Protein AF-A0A238L4C1-F1 (afdb_monomer_lite)

Structure (mmCIF, N/CA/C/O backbone):
data_AF-A0A238L4C1-F1
#
_entry.id   AF-A0A238L4C1-F1
#
loop_
_atom_site.group_PDB
_atom_site.id
_atom_site.type_symbol
_atom_site.label_atom_id
_atom_site.label_alt_id
_atom_site.label_comp_id
_atom_site.label_asym_id
_atom_site.label_entity_id
_atom_site.label_seq_id
_atom_site.pdbx_PDB_ins_code
_atom_site.Cartn_x
_atom_site.Cartn_y
_atom_site.Cartn_z
_atom_site.occupancy
_atom_site.B_iso_or_equiv
_atom_site.auth_seq_id
_atom_site.auth_comp_id
_atom_site.auth_asym_id
_atom_site.auth_atom_id
_atom_site.pdbx_PDB_model_num
ATOM 1 N N . MET A 1 1 ? 13.344 -21.530 -0.972 1.00 40.94 1 MET A N 1
ATOM 2 C CA . MET A 1 1 ? 12.125 -20.820 -0.542 1.00 40.94 1 MET A CA 1
ATOM 3 C C . MET A 1 1 ? 12.495 -19.343 -0.550 1.00 40.94 1 MET A C 1
ATOM 5 O O . MET A 1 1 ? 13.296 -18.954 0.281 1.00 40.94 1 MET A O 1
ATOM 9 N N . GLN A 1 2 ? 12.100 -18.583 -1.577 1.00 46.62 2 GLN A N 1
ATOM 10 C CA . GLN A 1 2 ? 12.461 -17.160 -1.709 1.00 46.62 2 GLN A CA 1
ATOM 11 C C . GLN A 1 2 ? 11.411 -16.321 -0.973 1.00 46.62 2 GLN A C 1
ATOM 13 O O . GLN A 1 2 ? 10.522 -15.744 -1.592 1.00 46.62 2 GLN A O 1
ATOM 18 N N . GLY A 1 3 ? 11.442 -16.375 0.359 1.00 50.34 3 GLY A N 1
ATOM 19 C CA . GLY A 1 3 ? 10.674 -15.449 1.185 1.00 50.34 3 GLY A CA 1
ATOM 20 C C . GLY A 1 3 ? 11.333 -14.074 1.136 1.00 50.34 3 GLY A C 1
ATOM 21 O O . GLY A 1 3 ? 12.557 -13.990 1.131 1.00 50.34 3 GLY A O 1
ATOM 22 N N . ILE A 1 4 ? 10.525 -13.018 1.050 1.00 58.53 4 ILE A N 1
ATOM 23 C CA . ILE A 1 4 ? 10.993 -11.653 1.303 1.00 58.53 4 ILE A CA 1
ATOM 24 C C . ILE A 1 4 ? 11.189 -11.554 2.815 1.00 58.53 4 ILE A C 1
ATOM 26 O O . ILE A 1 4 ? 10.228 -11.746 3.563 1.00 58.53 4 ILE A O 1
ATOM 30 N N . GLU A 1 5 ? 12.418 -11.303 3.257 1.00 70.31 5 GLU A N 1
ATOM 31 C CA . GLU A 1 5 ? 12.697 -11.088 4.677 1.00 70.31 5 GLU A CA 1
ATOM 32 C C . GLU A 1 5 ? 12.129 -9.723 5.110 1.00 70.31 5 GLU A C 1
ATOM 34 O O . GLU A 1 5 ? 12.128 -8.780 4.309 1.00 70.31 5 GLU A O 1
ATOM 39 N N . PRO A 1 6 ? 11.629 -9.565 6.349 1.00 64.50 6 PRO A N 1
ATOM 40 C CA . PRO A 1 6 ? 11.015 -8.317 6.809 1.00 64.50 6 PRO A CA 1
ATOM 41 C C . PRO A 1 6 ? 11.890 -7.072 6.611 1.00 64.50 6 PRO A C 1
ATOM 43 O O . PRO A 1 6 ? 11.372 -5.993 6.330 1.00 64.50 6 PRO A O 1
ATOM 46 N N . GLU A 1 7 ? 13.215 -7.217 6.700 1.00 65.12 7 GLU A N 1
ATOM 47 C CA . GLU A 1 7 ? 14.174 -6.120 6.493 1.00 65.12 7 GLU A CA 1
ATOM 48 C C . GLU A 1 7 ? 14.231 -5.625 5.037 1.00 65.12 7 GLU A C 1
ATOM 50 O O . GLU A 1 7 ? 14.787 -4.565 4.758 1.00 65.12 7 GLU A O 1
ATOM 55 N N . GLN A 1 8 ? 13.655 -6.383 4.103 1.00 65.94 8 GLN A N 1
ATOM 56 C CA . GLN A 1 8 ? 13.598 -6.066 2.678 1.00 65.94 8 GLN A CA 1
ATOM 57 C C . GLN A 1 8 ? 12.310 -5.319 2.296 1.00 65.94 8 GLN A C 1
ATOM 59 O O . GLN A 1 8 ? 12.148 -4.926 1.139 1.00 65.94 8 GLN A O 1
ATOM 64 N N . ILE A 1 9 ? 11.396 -5.095 3.250 1.00 68.62 9 ILE A N 1
ATOM 65 C CA . ILE A 1 9 ? 10.165 -4.332 3.033 1.00 68.62 9 ILE A CA 1
ATOM 66 C C . ILE A 1 9 ? 10.471 -2.842 3.187 1.00 68.62 9 ILE A C 1
ATOM 68 O O . ILE A 1 9 ? 10.569 -2.307 4.291 1.00 68.62 9 ILE A O 1
ATOM 72 N N . VAL A 1 10 ? 10.583 -2.150 2.056 1.00 71.00 10 VAL A N 1
ATOM 73 C CA . VAL A 1 10 ? 10.716 -0.691 2.027 1.00 71.00 10 VAL A CA 1
ATOM 74 C C . VAL A 1 10 ? 9.328 -0.063 1.944 1.00 71.00 10 VAL A C 1
ATOM 76 O O . VAL A 1 10 ? 8.621 -0.240 0.951 1.00 71.00 10 VAL A O 1
ATOM 79 N N . ILE A 1 11 ? 8.951 0.694 2.978 1.00 76.88 11 ILE A N 1
ATOM 80 C CA . ILE A 1 11 ? 7.747 1.532 2.976 1.00 76.88 11 ILE A CA 1
ATOM 81 C C . ILE A 1 11 ? 8.143 2.923 2.483 1.00 76.88 11 ILE A C 1
ATOM 83 O O . ILE A 1 11 ? 8.877 3.633 3.169 1.00 76.88 11 ILE A O 1
ATOM 87 N N . ASN A 1 12 ? 7.656 3.319 1.307 1.00 75.19 12 ASN A N 1
ATOM 88 C CA . ASN A 1 12 ? 7.958 4.638 0.737 1.00 75.19 12 ASN A CA 1
ATOM 89 C C . ASN A 1 12 ? 7.109 5.749 1.386 1.00 75.19 12 ASN A C 1
ATOM 91 O O . ASN A 1 12 ? 7.555 6.873 1.593 1.00 75.19 12 ASN A O 1
ATOM 95 N N . GLY A 1 13 ? 5.875 5.413 1.754 1.00 83.00 13 GLY A N 1
ATOM 96 C CA . GLY A 1 13 ? 4.920 6.311 2.393 1.00 83.00 13 GLY A CA 1
ATOM 97 C C . GLY A 1 13 ? 3.746 5.539 2.986 1.00 83.00 13 GLY A C 1
ATOM 98 O O . GLY A 1 13 ? 3.441 4.433 2.538 1.00 83.00 13 GLY A O 1
ATOM 99 N N . MET A 1 14 ? 3.100 6.108 4.004 1.00 90.38 14 MET A N 1
ATOM 100 C CA . MET A 1 14 ? 2.016 5.462 4.743 1.00 90.38 14 MET A CA 1
ATOM 101 C C . MET A 1 14 ? 0.982 6.487 5.206 1.00 90.38 14 MET A C 1
ATOM 103 O O . MET A 1 14 ? 1.338 7.535 5.743 1.00 90.38 14 MET A O 1
ATOM 107 N N . VAL A 1 15 ? -0.299 6.141 5.072 1.00 90.31 15 VAL A N 1
ATOM 108 C CA . VAL A 1 15 ? -1.420 6.884 5.666 1.00 90.31 15 VAL A CA 1
ATOM 109 C C . VAL A 1 15 ? -2.107 6.007 6.707 1.00 90.31 15 VAL A C 1
ATOM 111 O O . VAL A 1 15 ? -2.329 4.824 6.471 1.00 90.31 15 VAL A O 1
ATOM 114 N N . ALA A 1 16 ? -2.452 6.574 7.865 1.00 91.62 16 ALA A N 1
ATOM 115 C CA . ALA A 1 16 ? -3.154 5.859 8.929 1.00 91.62 16 ALA A CA 1
ATOM 116 C C . ALA A 1 16 ? -4.424 6.606 9.350 1.00 91.62 16 ALA A C 1
ATOM 118 O O . ALA A 1 16 ? -4.360 7.727 9.861 1.00 91.62 16 ALA A O 1
ATOM 119 N N . HIS A 1 17 ? -5.579 5.960 9.204 1.00 92.06 17 HIS A N 1
ATOM 120 C CA . HIS A 1 17 ? -6.849 6.453 9.720 1.00 92.06 17 HIS A CA 1
ATOM 121 C C . HIS A 1 17 ? -7.099 5.862 11.113 1.00 92.06 17 HIS A C 1
ATOM 123 O O . HIS A 1 17 ? -7.677 4.786 11.277 1.00 92.06 17 HIS A O 1
ATOM 129 N N . LYS A 1 18 ? -6.627 6.573 12.146 1.00 88.38 18 LYS A N 1
ATOM 130 C CA . LYS A 1 18 ? -6.652 6.105 13.546 1.00 88.38 18 LYS A CA 1
ATOM 131 C C . LYS A 1 18 ? -8.027 5.626 14.041 1.00 88.38 18 LYS A C 1
ATOM 133 O O . LYS A 1 18 ? -8.045 4.585 14.694 1.00 88.38 18 LYS A O 1
ATOM 138 N N . PRO A 1 19 ? -9.158 6.307 13.755 1.00 92.69 19 PRO A N 1
ATOM 139 C CA . PRO A 1 19 ? -10.465 5.874 14.251 1.00 92.69 19 PRO A CA 1
ATOM 140 C C . PRO A 1 19 ? -10.871 4.480 13.765 1.00 92.69 19 PRO A C 1
ATOM 142 O O . PRO A 1 19 ? -11.349 3.679 14.563 1.00 92.69 19 PRO A O 1
ATOM 145 N N . SER A 1 20 ? -10.640 4.167 12.484 1.00 90.38 20 SER A N 1
ATOM 146 C CA . SER A 1 20 ? -10.936 2.837 11.929 1.00 90.38 20 SER A CA 1
ATOM 147 C C . SER A 1 20 ? -9.782 1.846 12.074 1.00 90.38 20 SER A C 1
ATOM 149 O O . SER A 1 20 ? -9.937 0.688 11.700 1.00 90.38 20 SER A O 1
ATOM 151 N N . LYS A 1 21 ? -8.628 2.286 12.598 1.00 89.31 21 LYS A N 1
ATOM 152 C CA . LYS A 1 21 ? -7.372 1.518 12.648 1.00 89.31 21 LYS A CA 1
ATOM 153 C C . LYS A 1 21 ? -6.929 0.992 11.278 1.00 89.31 21 LYS A C 1
ATOM 155 O O . LYS A 1 21 ? -6.236 -0.021 11.207 1.00 89.31 21 LYS A O 1
ATOM 160 N N . GLN A 1 22 ? -7.315 1.681 10.205 1.00 93.31 22 GLN A N 1
ATOM 161 C CA . GLN A 1 22 ? -6.863 1.345 8.861 1.00 93.31 22 GLN A CA 1
ATOM 162 C C . GLN A 1 22 ? -5.520 1.999 8.563 1.00 93.31 22 GLN A C 1
ATOM 164 O O . GLN A 1 22 ? -5.297 3.167 8.896 1.00 93.31 22 GLN A O 1
ATOM 169 N N . ILE A 1 23 ? -4.638 1.247 7.917 1.00 93.31 23 ILE A N 1
ATOM 170 C CA . ILE A 1 23 ? -3.321 1.710 7.490 1.00 93.31 23 ILE A CA 1
ATOM 171 C C . ILE A 1 23 ? -3.154 1.373 6.012 1.00 93.31 23 ILE A C 1
ATOM 173 O O . ILE A 1 23 ? -3.459 0.260 5.600 1.00 93.31 23 ILE A O 1
ATOM 177 N N . PHE A 1 24 ? -2.647 2.322 5.236 1.00 92.50 24 PHE A N 1
ATOM 178 C CA . PHE A 1 24 ? -2.373 2.169 3.814 1.00 92.50 24 PHE A CA 1
ATOM 179 C C . PHE A 1 24 ? -0.894 2.468 3.540 1.00 92.50 24 PHE A C 1
ATOM 181 O O . PHE A 1 24 ? -0.542 3.623 3.275 1.00 92.50 24 PHE A O 1
ATOM 188 N N . PRO A 1 25 ? 0.012 1.486 3.697 1.00 91.31 25 PRO A N 1
ATOM 189 C CA . PRO A 1 25 ? 1.393 1.620 3.253 1.00 91.31 25 PRO A CA 1
ATOM 190 C C . PRO A 1 25 ? 1.531 1.422 1.737 1.00 91.31 25 PRO A C 1
ATOM 192 O O . PRO A 1 25 ? 0.894 0.557 1.135 1.00 91.31 25 PRO A O 1
ATOM 195 N N . SER A 1 26 ? 2.437 2.193 1.142 1.00 90.31 26 SER A N 1
ATOM 196 C CA . SER A 1 26 ? 3.002 1.922 -0.182 1.00 90.31 26 SER A CA 1
ATOM 197 C C . SER A 1 26 ? 4.267 1.084 -0.026 1.00 90.31 26 SER A C 1
ATOM 199 O O . SER A 1 26 ? 5.163 1.434 0.749 1.00 90.31 26 SER A O 1
ATOM 201 N N . VAL A 1 27 ? 4.323 -0.036 -0.738 1.00 89.06 27 VAL A N 1
ATOM 202 C CA . VAL A 1 27 ? 5.408 -1.020 -0.664 1.00 89.06 27 VAL A CA 1
ATOM 203 C C . VAL A 1 27 ? 5.804 -1.467 -2.066 1.00 89.06 27 VAL A C 1
ATOM 205 O O . VAL A 1 27 ? 5.076 -1.243 -3.031 1.00 89.06 27 VAL A O 1
ATOM 208 N N . HIS A 1 28 ? 6.948 -2.135 -2.174 1.00 87.62 28 HIS A N 1
ATOM 209 C CA . HIS A 1 28 ? 7.341 -2.822 -3.399 1.00 87.62 28 HIS A CA 1
ATOM 210 C C . HIS A 1 28 ? 7.146 -4.330 -3.247 1.00 87.62 28 HIS A C 1
ATOM 212 O O . HIS A 1 28 ? 7.504 -4.914 -2.223 1.00 87.62 28 HIS A O 1
ATOM 218 N N . ARG A 1 29 ? 6.589 -4.962 -4.279 1.00 82.56 29 ARG A N 1
ATOM 219 C CA . ARG A 1 29 ? 6.462 -6.410 -4.398 1.00 82.56 29 ARG A CA 1
ATOM 220 C C . ARG A 1 29 ? 7.541 -6.935 -5.342 1.00 82.56 29 ARG A C 1
ATOM 222 O O . ARG A 1 29 ? 7.591 -6.560 -6.508 1.00 82.56 29 ARG A O 1
ATOM 229 N N . GLY A 1 30 ? 8.384 -7.833 -4.839 1.00 78.81 30 GLY A N 1
ATOM 230 C CA . GLY A 1 30 ? 9.551 -8.333 -5.571 1.00 78.81 30 GLY A CA 1
ATOM 231 C C . GLY A 1 30 ? 10.828 -7.566 -5.223 1.00 78.81 30 GLY A C 1
ATOM 232 O O . GLY A 1 30 ? 10.867 -6.824 -4.244 1.00 78.81 30 GLY A O 1
ATOM 233 N N . HIS A 1 31 ? 11.893 -7.787 -5.991 1.00 75.88 31 HIS A N 1
ATOM 234 C CA . HIS A 1 31 ? 13.211 -7.209 -5.733 1.00 75.88 31 HIS A CA 1
ATOM 235 C C . HIS A 1 31 ? 13.873 -6.730 -7.026 1.00 75.88 31 HIS A C 1
ATOM 237 O O . HIS A 1 31 ? 13.670 -7.319 -8.086 1.00 75.88 31 HIS A O 1
ATOM 243 N N . GLY A 1 32 ? 14.721 -5.706 -6.913 1.00 77.00 32 GLY A N 1
ATOM 244 C CA . GLY A 1 32 ? 15.475 -5.158 -8.036 1.00 77.00 32 GLY A CA 1
ATOM 245 C C . GLY A 1 32 ? 14.677 -4.146 -8.871 1.00 77.00 32 GLY A C 1
ATOM 246 O O . GLY A 1 32 ? 13.660 -3.633 -8.407 1.00 77.00 32 GLY A O 1
ATOM 247 N N . PRO A 1 33 ? 15.152 -3.816 -10.085 1.00 81.69 33 PRO A N 1
ATOM 248 C CA . PRO A 1 33 ? 14.563 -2.771 -10.931 1.00 81.69 33 PRO A CA 1
ATOM 249 C C . PRO A 1 33 ? 13.143 -3.093 -11.415 1.00 81.69 33 PRO A C 1
ATOM 251 O O . PRO A 1 33 ? 12.421 -2.182 -11.805 1.00 81.69 33 PRO A O 1
ATOM 254 N N . ASP A 1 34 ? 12.745 -4.364 -11.349 1.00 82.94 34 ASP A N 1
ATOM 255 C CA . ASP A 1 34 ? 11.432 -4.847 -11.781 1.00 82.94 34 ASP A CA 1
ATOM 256 C C . ASP A 1 34 ? 10.428 -4.961 -10.618 1.00 82.94 34 ASP A C 1
ATOM 258 O O . ASP A 1 34 ? 9.362 -5.556 -10.771 1.00 82.94 34 ASP A O 1
ATOM 262 N N . ALA A 1 35 ? 10.766 -4.446 -9.429 1.00 83.31 35 ALA A N 1
ATOM 263 C CA . ALA A 1 35 ? 9.871 -4.498 -8.280 1.00 83.31 35 ALA A CA 1
ATOM 264 C C . ALA A 1 35 ? 8.611 -3.647 -8.520 1.00 83.31 35 ALA A C 1
ATOM 266 O O . ALA A 1 35 ? 8.684 -2.465 -8.858 1.00 83.31 35 ALA A O 1
ATOM 267 N N . GLU A 1 36 ? 7.442 -4.246 -8.310 1.00 85.44 36 GLU A N 1
ATOM 268 C CA . GLU A 1 36 ? 6.149 -3.615 -8.562 1.00 85.44 36 GLU A CA 1
ATOM 269 C C . GLU A 1 36 ? 5.747 -2.735 -7.373 1.00 85.44 36 GLU A C 1
ATOM 271 O O . GLU A 1 36 ? 5.679 -3.211 -6.238 1.00 85.44 36 GLU A O 1
ATOM 276 N N . ALA A 1 37 ? 5.462 -1.455 -7.610 1.00 85.56 37 ALA A N 1
ATOM 277 C CA . ALA A 1 37 ? 4.930 -0.573 -6.576 1.00 85.56 37 ALA A CA 1
ATOM 278 C C . ALA A 1 37 ? 3.443 -0.873 -6.340 1.00 85.56 37 ALA A C 1
ATOM 280 O O . ALA A 1 37 ? 2.630 -0.759 -7.254 1.00 85.56 37 ALA A O 1
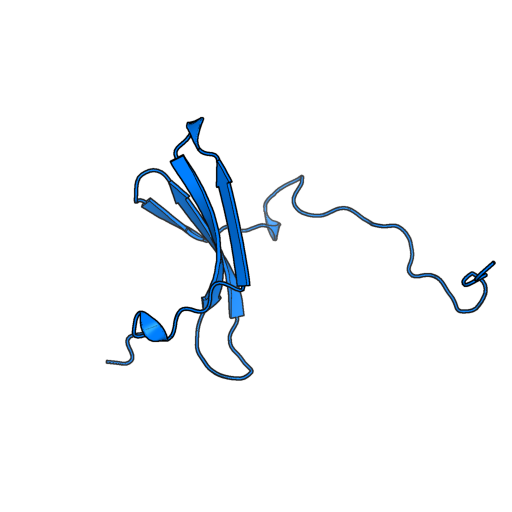ATOM 281 N N . VAL A 1 38 ? 3.082 -1.223 -5.105 1.00 88.00 38 VAL A N 1
ATOM 282 C CA . VAL A 1 38 ? 1.704 -1.551 -4.718 1.00 88.00 38 VAL A CA 1
ATOM 283 C C . VAL A 1 38 ? 1.301 -0.822 -3.442 1.00 88.00 38 VAL A C 1
ATOM 285 O O . VAL A 1 38 ? 2.133 -0.485 -2.596 1.00 88.00 38 VAL A O 1
ATOM 288 N N . ILE A 1 39 ? -0.002 -0.599 -3.281 1.00 90.81 39 ILE A N 1
ATOM 289 C CA . ILE A 1 39 ? -0.586 -0.154 -2.017 1.00 90.81 39 ILE A CA 1
ATOM 290 C C . ILE A 1 39 ? -1.291 -1.344 -1.384 1.00 90.81 39 ILE A C 1
ATOM 292 O O . ILE A 1 39 ? -2.026 -2.083 -2.038 1.00 90.81 39 ILE A O 1
ATOM 296 N N . VAL A 1 40 ? -1.065 -1.519 -0.092 1.00 91.69 40 VAL A N 1
ATOM 297 C CA . VAL A 1 40 ? -1.738 -2.527 0.723 1.00 91.69 40 VAL A CA 1
ATOM 298 C C . VAL A 1 40 ? -2.622 -1.805 1.721 1.00 91.69 40 VAL A C 1
ATOM 300 O O . VAL A 1 40 ? -2.227 -0.776 2.257 1.00 91.69 40 VAL A O 1
ATOM 303 N N . SER A 1 41 ? -3.815 -2.323 1.975 1.00 92.81 41 SER A N 1
ATOM 304 C CA . SER A 1 41 ? -4.637 -1.912 3.102 1.00 92.81 41 SER A CA 1
ATOM 305 C C . SER A 1 41 ? -4.430 -2.892 4.246 1.00 92.81 41 SER A C 1
ATOM 307 O O . SER A 1 41 ? -4.327 -4.102 4.047 1.00 92.81 41 SER A O 1
ATOM 309 N N . ILE A 1 42 ? -4.336 -2.355 5.454 1.00 93.62 42 ILE A N 1
ATOM 310 C CA . ILE A 1 42 ? -4.299 -3.112 6.695 1.00 93.62 42 ILE A CA 1
ATOM 311 C C . ILE A 1 42 ? -5.512 -2.672 7.495 1.00 93.62 42 ILE A C 1
ATOM 313 O O . ILE A 1 42 ? -5.565 -1.535 7.963 1.00 93.62 42 ILE A O 1
ATOM 317 N N . ASN A 1 43 ? -6.484 -3.562 7.658 1.00 92.00 43 ASN A N 1
ATOM 318 C CA . ASN A 1 43 ? -7.722 -3.289 8.376 1.00 92.00 43 ASN A CA 1
ATOM 319 C C . ASN A 1 43 ? -7.908 -4.326 9.484 1.00 92.00 43 ASN A C 1
ATOM 321 O O . ASN A 1 43 ? -8.170 -5.495 9.216 1.00 92.00 43 ASN A O 1
ATOM 325 N N . ASN A 1 44 ? -7.725 -3.912 10.742 1.00 87.38 44 ASN A N 1
ATOM 326 C CA . ASN A 1 44 ? -7.792 -4.802 11.910 1.00 87.38 44 ASN A CA 1
ATOM 327 C C . ASN A 1 44 ? -6.930 -6.078 11.777 1.00 87.38 44 ASN A C 1
ATOM 329 O O . ASN A 1 44 ? -7.314 -7.148 12.240 1.00 87.38 44 ASN A O 1
ATOM 333 N N . GLY A 1 45 ? -5.754 -5.959 11.150 1.00 84.62 45 GLY A N 1
ATOM 334 C CA . GLY A 1 45 ? -4.814 -7.067 10.948 1.00 84.62 45 GLY A CA 1
ATOM 335 C C . GLY A 1 45 ? -5.049 -7.895 9.680 1.00 84.62 45 GLY A C 1
ATOM 336 O O . GLY A 1 45 ? -4.192 -8.708 9.346 1.00 84.62 45 GLY A O 1
ATOM 337 N N . ALA A 1 46 ? -6.147 -7.672 8.951 1.00 91.06 46 ALA A N 1
ATOM 338 C CA . ALA A 1 46 ? -6.318 -8.206 7.603 1.00 91.06 46 ALA A CA 1
ATOM 339 C C . ALA A 1 46 ? -5.526 -7.355 6.606 1.00 91.06 46 ALA A C 1
ATOM 341 O O . ALA A 1 46 ? -5.557 -6.128 6.697 1.00 91.06 46 ALA A O 1
ATOM 342 N N . LEU A 1 47 ? -4.817 -8.010 5.686 1.00 90.56 47 LEU A N 1
ATOM 343 C CA . LEU A 1 47 ? -4.005 -7.367 4.658 1.00 90.56 47 LEU A CA 1
ATOM 344 C C . LEU A 1 47 ? -4.607 -7.641 3.279 1.00 90.56 47 LEU A C 1
ATOM 346 O O . LEU A 1 47 ? -4.780 -8.800 2.904 1.00 90.56 47 LEU A O 1
ATOM 350 N N . GLU A 1 48 ? -4.898 -6.582 2.528 1.00 92.50 48 GLU A N 1
ATOM 351 C CA . GLU A 1 48 ? -5.513 -6.656 1.198 1.00 92.50 48 GLU A CA 1
ATOM 352 C C . GLU A 1 48 ? -4.786 -5.735 0.218 1.00 92.50 48 GLU A C 1
ATOM 354 O O . GLU A 1 48 ? -4.382 -4.632 0.581 1.00 92.50 48 GLU A O 1
ATOM 359 N N . LEU A 1 49 ? -4.615 -6.168 -1.032 1.00 90.81 49 LEU A N 1
ATOM 360 C CA . LEU A 1 49 ? -4.035 -5.322 -2.074 1.00 90.81 49 LEU A CA 1
ATOM 361 C C . LEU A 1 49 ? -5.082 -4.309 -2.546 1.00 90.81 49 LEU A C 1
ATOM 363 O O . LEU A 1 49 ? -6.219 -4.682 -2.821 1.00 90.81 49 LEU A O 1
ATOM 367 N N . VAL A 1 50 ? -4.700 -3.036 -2.626 1.00 88.00 50 VAL A N 1
ATOM 368 C CA . VAL A 1 50 ? -5.595 -1.968 -3.076 1.00 88.00 50 VAL A CA 1
ATOM 369 C C . VAL A 1 50 ? -5.529 -1.876 -4.595 1.00 88.00 50 VAL A C 1
ATOM 371 O O . VAL A 1 50 ? -4.482 -1.539 -5.149 1.00 88.00 50 VAL A O 1
ATOM 374 N N . ASP A 1 51 ? -6.650 -2.144 -5.261 1.00 86.00 51 ASP A N 1
ATOM 375 C CA . ASP A 1 51 ? -6.797 -1.919 -6.698 1.00 86.00 51 ASP A CA 1
ATOM 376 C C . ASP A 1 51 ? -7.359 -0.520 -6.965 1.00 86.00 51 ASP A C 1
ATOM 378 O O . ASP A 1 51 ? -8.571 -0.300 -7.001 1.00 86.00 51 ASP A O 1
ATOM 382 N N . LEU A 1 52 ? -6.451 0.428 -7.184 1.00 79.81 52 LEU A N 1
ATOM 383 C CA . LEU A 1 52 ? -6.814 1.793 -7.545 1.00 79.81 52 LEU A CA 1
ATOM 384 C C . LEU A 1 52 ? -7.476 1.882 -8.926 1.00 79.81 52 LEU A C 1
ATOM 386 O O . LEU A 1 52 ? -8.265 2.792 -9.145 1.00 79.81 52 LEU A O 1
ATOM 390 N N . ALA A 1 53 ? -7.206 0.970 -9.86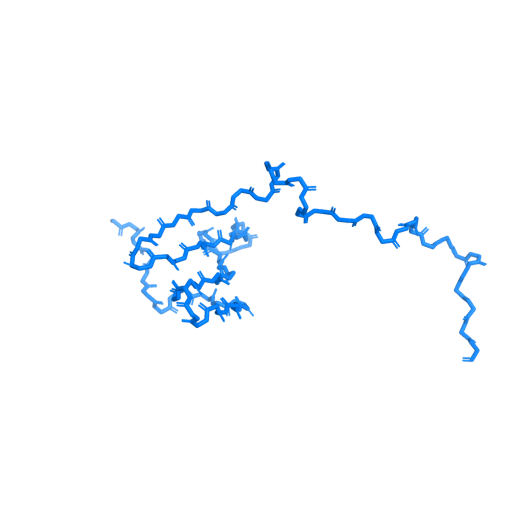4 1.00 81.31 53 ALA A N 1
ATOM 391 C CA . ALA A 1 53 ? -7.790 1.055 -11.205 1.00 81.31 53 ALA A CA 1
ATOM 392 C C . ALA A 1 53 ? -9.308 0.814 -11.195 1.00 81.31 53 ALA A C 1
ATOM 394 O O . ALA A 1 53 ? -10.012 1.262 -12.099 1.00 81.31 53 ALA A O 1
ATOM 395 N N . SER A 1 54 ? -9.796 0.118 -10.169 1.00 78.50 54 SER A N 1
ATOM 396 C CA . SER A 1 54 ? -11.213 -0.182 -9.970 1.00 78.50 54 SER A CA 1
ATOM 397 C C . SER A 1 54 ? -11.995 0.893 -9.201 1.00 78.50 54 SER A C 1
ATOM 399 O O . SER A 1 54 ? -13.214 0.781 -9.094 1.00 78.50 54 SER A O 1
ATOM 401 N N . ASP A 1 55 ? -11.321 1.915 -8.659 1.00 78.56 55 ASP A N 1
ATOM 402 C CA . ASP A 1 55 ? -11.927 2.909 -7.767 1.00 78.56 55 ASP A CA 1
ATOM 403 C C . ASP A 1 55 ? -12.243 4.219 -8.514 1.00 78.56 55 ASP A C 1
ATOM 405 O O . ASP A 1 55 ? -11.370 4.828 -9.139 1.00 78.56 55 ASP A O 1
ATOM 409 N N . ASP A 1 56 ? -13.499 4.667 -8.427 1.00 74.38 56 ASP A N 1
ATOM 410 C CA . ASP A 1 56 ? -14.043 5.835 -9.137 1.00 74.38 56 ASP A CA 1
ATOM 411 C C . ASP A 1 56 ? -13.327 7.157 -8.796 1.00 74.38 56 ASP A C 1
ATOM 413 O O . ASP A 1 56 ? -13.446 8.148 -9.526 1.00 74.38 56 ASP A O 1
ATOM 417 N N . HIS A 1 57 ? -12.598 7.209 -7.677 1.00 77.25 57 HIS A N 1
ATOM 418 C CA . HIS A 1 57 ? -11.942 8.420 -7.179 1.00 77.25 57 HIS A CA 1
ATOM 419 C C . HIS A 1 57 ? -10.422 8.287 -7.017 1.00 77.25 57 HIS A C 1
ATOM 421 O O . HIS A 1 57 ? -9.786 9.155 -6.414 1.00 77.25 57 HIS A O 1
ATOM 427 N N . SER A 1 58 ? -9.811 7.240 -7.573 1.00 74.06 58 SER A N 1
ATOM 428 C CA . SER A 1 58 ? -8.362 7.015 -7.482 1.00 74.06 58 SER A CA 1
ATOM 429 C C . SER A 1 58 ? -7.520 7.875 -8.422 1.00 74.06 58 SER A C 1
ATOM 431 O O . SER A 1 58 ? -6.312 8.015 -8.218 1.00 74.06 58 SER A O 1
ATOM 433 N N . SER A 1 59 ? -8.135 8.439 -9.463 1.00 70.50 59 SER A N 1
ATOM 434 C CA . SER A 1 59 ? -7.449 9.254 -10.457 1.00 70.50 59 SER A CA 1
ATOM 435 C C . SER A 1 59 ? -8.167 10.579 -10.659 1.00 70.50 59 SER A C 1
ATOM 437 O O . SER A 1 59 ? -9.392 10.657 -10.737 1.00 70.50 59 SER A O 1
ATOM 439 N N . MET A 1 60 ? -7.381 11.646 -10.754 1.00 74.19 60 MET A N 1
ATOM 440 C CA . MET A 1 60 ? -7.864 12.951 -11.177 1.00 74.19 60 MET A CA 1
ATOM 441 C C . MET A 1 60 ? -6.941 13.491 -12.258 1.00 74.19 60 MET A C 1
ATOM 443 O O . MET A 1 60 ? -5.717 13.400 -12.156 1.00 74.19 60 MET A O 1
ATOM 447 N N . SER A 1 61 ? -7.528 14.062 -13.308 1.00 76.06 61 SER A N 1
ATOM 448 C CA . SER A 1 61 ? -6.751 14.824 -14.278 1.00 76.06 61 SER A CA 1
ATOM 449 C C . SER A 1 61 ? -6.261 16.107 -13.611 1.00 76.06 61 SER A C 1
ATOM 451 O O . SER A 1 61 ? -7.064 16.898 -13.122 1.00 76.06 61 SER A O 1
ATOM 453 N N . VAL A 1 62 ? -4.949 16.337 -13.631 1.00 76.06 62 VAL A N 1
ATOM 454 C CA . VAL A 1 62 ? -4.337 17.608 -13.201 1.00 76.06 62 VAL A CA 1
ATOM 455 C C . VAL A 1 62 ? -4.286 18.642 -14.337 1.00 76.06 62 VAL A C 1
ATOM 457 O O . VAL A 1 62 ? -3.550 19.621 -14.262 1.00 76.06 62 VAL A O 1
ATOM 460 N N . GLY A 1 63 ? -5.080 18.434 -15.393 1.00 77.31 63 GLY A N 1
ATOM 461 C CA . GLY A 1 63 ? -5.069 19.241 -16.609 1.00 77.31 63 GLY A CA 1
ATOM 462 C C . GLY A 1 63 ? -4.098 18.715 -17.676 1.00 77.31 63 GLY A C 1
ATOM 463 O O . GLY A 1 63 ? -3.417 17.706 -17.473 1.00 77.31 63 GLY A O 1
ATOM 464 N N . PRO A 1 64 ? -4.066 19.356 -18.857 1.00 79.56 64 PRO A N 1
ATOM 465 C CA . PRO A 1 64 ? -3.159 18.980 -19.934 1.00 79.56 64 PRO A CA 1
ATOM 466 C C . PRO A 1 64 ? -1.702 19.244 -19.541 1.00 79.56 64 PRO A C 1
ATOM 468 O O . PRO A 1 64 ? -1.402 20.211 -18.840 1.00 79.56 64 PRO A O 1
ATOM 471 N N . VAL A 1 65 ? -0.786 18.412 -20.043 1.00 76.50 65 VAL A N 1
ATOM 472 C CA . VAL A 1 65 ? 0.655 18.660 -19.911 1.00 76.50 65 VAL A CA 1
ATOM 473 C C . VAL A 1 65 ? 0.968 20.020 -20.551 1.00 76.50 65 VAL A C 1
ATOM 475 O O . VAL A 1 65 ? 0.646 20.204 -21.730 1.00 76.50 65 VAL A O 1
ATOM 478 N N . PRO A 1 66 ? 1.575 20.975 -1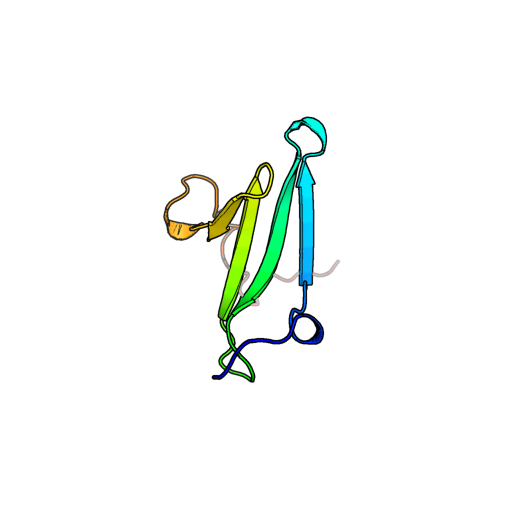9.820 1.00 70.75 66 PRO A N 1
ATOM 479 C CA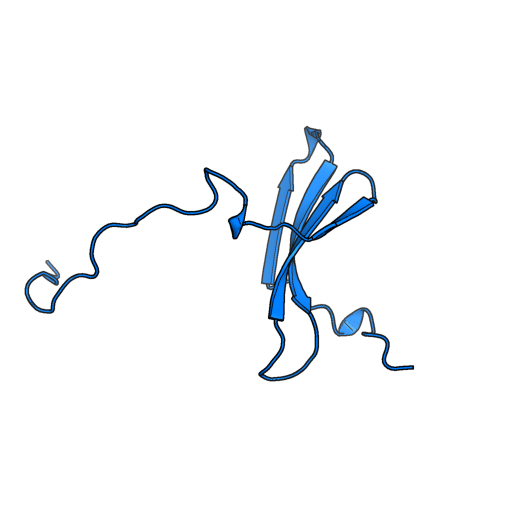 . PRO A 1 66 ? 1.944 22.260 -20.391 1.00 70.75 66 PRO A CA 1
ATOM 480 C C . PRO A 1 66 ? 2.874 22.053 -21.585 1.00 70.75 66 PRO A C 1
ATOM 482 O O . PRO A 1 66 ? 3.906 21.390 -21.484 1.00 70.75 66 PRO A O 1
ATOM 485 N N . THR A 1 67 ? 2.520 22.627 -22.731 1.00 71.00 67 THR A N 1
ATOM 486 C CA . THR A 1 67 ? 3.466 22.749 -23.847 1.00 71.00 67 THR A CA 1
ATOM 487 C C . THR A 1 67 ? 4.497 23.831 -23.522 1.00 71.00 67 THR A C 1
ATOM 489 O O . THR A 1 67 ? 4.249 24.691 -22.678 1.00 71.00 67 THR A O 1
ATOM 492 N N . SER A 1 68 ? 5.636 23.846 -24.219 1.00 61.59 68 SER A N 1
ATOM 493 C CA . SER A 1 68 ? 6.721 24.827 -24.025 1.00 61.59 68 SER A CA 1
ATOM 494 C C . SER A 1 68 ? 6.269 26.299 -24.060 1.00 61.59 68 SER A C 1
ATOM 496 O O . SER A 1 68 ? 6.997 27.165 -23.595 1.00 61.59 68 SER A O 1
ATOM 498 N N . ALA A 1 69 ? 5.078 26.582 -24.597 1.00 60.69 69 ALA A N 1
ATOM 499 C CA . ALA A 1 69 ? 4.473 27.908 -24.668 1.00 60.69 69 ALA A CA 1
ATOM 500 C C . ALA A 1 69 ? 3.783 28.386 -23.370 1.00 60.69 69 ALA A C 1
ATOM 502 O O . ALA A 1 69 ? 3.310 29.515 -23.340 1.00 60.69 69 ALA A O 1
ATOM 503 N N . THR A 1 70 ? 3.670 27.557 -22.322 1.00 56.66 70 THR A N 1
ATOM 504 C CA . THR A 1 70 ? 2.869 27.876 -21.116 1.00 56.66 70 THR A CA 1
ATOM 505 C C . THR A 1 70 ? 3.679 27.947 -19.814 1.00 56.66 70 THR A C 1
ATOM 507 O O . THR A 1 70 ? 3.102 28.121 -18.744 1.00 56.66 70 THR A O 1
ATOM 510 N N 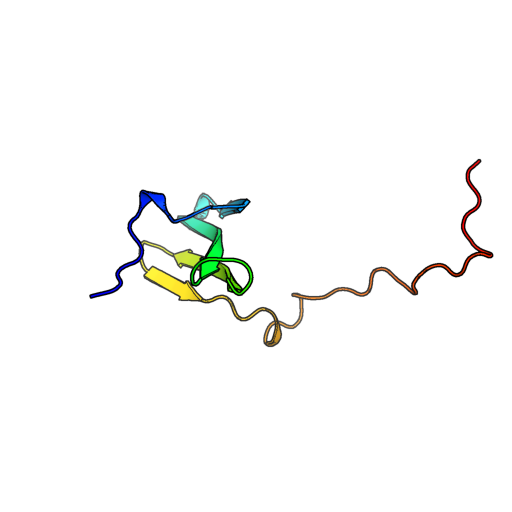. LEU A 1 71 ? 5.008 27.814 -19.874 1.00 54.66 71 LEU A N 1
ATOM 511 C CA . LEU A 1 71 ? 5.889 27.975 -18.712 1.00 54.66 71 LEU A CA 1
ATOM 512 C C . LEU A 1 71 ? 6.363 29.431 -18.616 1.00 54.66 71 LEU A C 1
ATOM 514 O O . LEU A 1 71 ? 7.491 29.745 -18.987 1.00 54.66 71 LEU A O 1
ATOM 518 N N . GLU A 1 72 ? 5.501 30.326 -18.132 1.00 55.34 72 GLU A N 1
ATOM 519 C CA . GLU A 1 72 ? 5.946 31.649 -17.686 1.00 55.34 72 GLU A CA 1
ATOM 520 C C . GLU A 1 72 ? 6.318 31.574 -16.204 1.00 55.34 72 GLU A C 1
ATOM 522 O O . GLU A 1 72 ? 5.462 31.413 -15.334 1.00 55.34 72 GLU A O 1
ATOM 527 N N . PHE A 1 73 ? 7.617 31.655 -15.923 1.00 59.97 73 PHE A N 1
ATOM 528 C CA . PHE A 1 73 ? 8.114 31.912 -14.577 1.00 59.97 73 PHE A CA 1
ATOM 529 C C . PHE A 1 73 ? 8.222 33.430 -14.415 1.00 59.97 73 PHE A C 1
ATOM 531 O O . PHE A 1 73 ? 9.104 34.051 -15.012 1.00 59.97 73 PHE A O 1
ATOM 538 N N . GLY A 1 74 ? 7.283 34.008 -13.665 1.00 47.50 74 GLY A N 1
ATOM 539 C CA . GLY A 1 74 ? 7.348 35.381 -13.157 1.00 47.50 74 GLY A CA 1
ATOM 540 C C . GLY A 1 74 ? 8.019 35.450 -11.794 1.00 47.50 74 GLY A C 1
ATOM 541 O O . GLY A 1 74 ? 7.928 34.448 -11.047 1.00 47.50 74 GLY A O 1
#

Secondary structure (DSSP, 8-state):
--PPPGGG--EEEEEEEGGGTEEEEEEEESSSTTPEEEEEEEETTEEEE--GGG-TTS-----SPPPTTS----

Sequence (74 aa):
MQGIEPEQIVINGMVAHKPSKQIFPSVHRGHGPDAEAVIVSINNGALELVDLASDDHSSMSVGPVPTSATLEFG

pLDDT: mean 78.44, std 13.05, range [40.94, 93.62]

Foldseek 3Di:
DPDDDPVNWDFPDKDADVVQRKIWTWTWDDDDPPTDTWIWIQGVNDIDTDDLVPDPPSDDDPDDDDDPVPDDDD

Radius of gyration: 17.6 Å; chain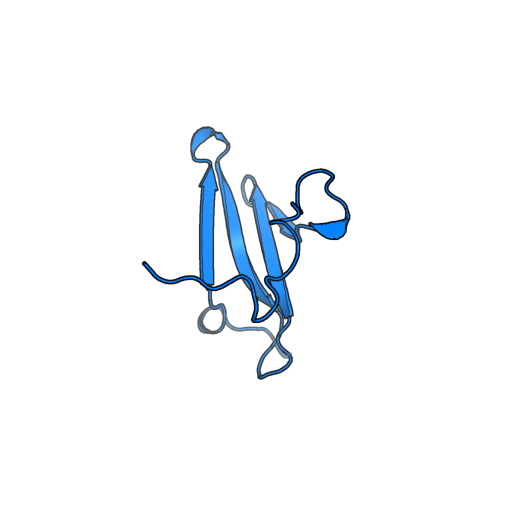s: 1; bounding box: 30×56×39 Å

Organism: NCBI:txid696760